Protein AF-U4L9V9-F1 (afdb_monomer_lite)

Radius of gyration: 26.8 Å; chains: 1; bounding box: 85×37×66 Å

Foldseek 3Di:
DDDDDDDDDDPDDDDPPPPPPPPPPQPAQDPVLLVLLLVLLVVLLVLLVVLLVVLVVLLVVVLVVPPDDLVVNLVVLVVSLVVSVVVNVVSLVVSVVVLVVVLVVDDPSNNVVSVVLNCVSVVVSVVLSVVSSVLSVVLSVQPSVDRPVSVVVNVVSSVVNVVSSVVSVVVSVVSD

Secondary structure (DSSP, 8-state):
--------------------------PPPPHHHHHHHHHHHHHHHHHHHHHHHHHHHHHHHHHH-TT--HHHHHHHHHHHHHHHHHHHHHHHHHHHHHHHHHHHTS-GGGHHHHHHHHHHHHHHHHHHHHHHHHHHHHHHHHHHT-TTTSHHHHHHHHHHHHHHHHHHHHHHHHH-

Organism: Pyronema omphalodes (strain CBS 100304) (NCBI:txid1076935)

Structure (mmCIF, N/CA/C/O backbone):
data_AF-U4L9V9-F1
#
_entry.id   AF-U4L9V9-F1
#
loop_
_atom_site.group_PDB
_atom_site.id
_atom_site.type_symbol
_atom_site.label_atom_id
_atom_site.label_alt_id
_atom_site.label_comp_id
_atom_site.label_asym_id
_atom_site.label_entity_id
_atom_site.label_seq_id
_atom_site.pdbx_PDB_ins_code
_atom_site.Cartn_x
_atom_site.Cartn_y
_atom_site.Cartn_z
_atom_site.occupancy
_atom_site.B_iso_or_equiv
_atom_site.auth_seq_id
_atom_site.auth_comp_id
_atom_site.auth_asym_id
_atom_site.auth_atom_id
_atom_site.pdbx_PDB_model_num
ATOM 1 N N . MET A 1 1 ? 63.514 6.533 -39.005 1.00 36.22 1 MET A N 1
ATOM 2 C CA . MET A 1 1 ? 63.669 7.011 -37.616 1.00 36.22 1 MET A CA 1
ATOM 3 C C . MET A 1 1 ? 63.114 8.427 -37.532 1.00 36.22 1 MET A C 1
ATOM 5 O O . MET A 1 1 ? 63.507 9.247 -38.345 1.00 36.22 1 MET A O 1
ATOM 9 N N . SER A 1 2 ? 62.192 8.638 -36.588 1.00 33.84 2 SER A N 1
ATOM 10 C CA . SER A 1 2 ? 61.798 9.907 -35.946 1.00 33.84 2 SER A CA 1
ATOM 11 C C . SER A 1 2 ? 61.234 11.048 -36.810 1.00 33.84 2 SER A C 1
ATOM 13 O O . SER A 1 2 ? 61.968 11.879 -37.329 1.00 33.84 2 SER A O 1
ATOM 15 N N . SER A 1 3 ? 59.899 11.142 -36.854 1.00 31.59 3 SER A N 1
ATOM 16 C CA . SER A 1 3 ? 59.168 12.391 -37.114 1.00 31.59 3 SER A CA 1
ATOM 17 C C . SER A 1 3 ? 58.889 13.065 -35.768 1.00 31.59 3 SER A C 1
ATOM 19 O O . SER A 1 3 ? 58.311 12.434 -34.883 1.00 31.59 3 SER A O 1
ATOM 21 N N . VAL A 1 4 ? 59.348 14.307 -35.588 1.00 35.31 4 VAL A N 1
ATOM 22 C CA . VAL A 1 4 ? 59.136 15.101 -34.370 1.00 35.31 4 VAL A CA 1
ATOM 23 C C . VAL A 1 4 ? 58.846 16.557 -34.758 1.00 35.31 4 VAL A C 1
ATOM 25 O O . VAL A 1 4 ? 59.698 17.236 -35.317 1.00 35.31 4 VAL A O 1
ATOM 28 N N . TYR A 1 5 ? 57.634 16.982 -34.386 1.00 30.80 5 TYR A N 1
ATOM 29 C CA . TYR A 1 5 ? 57.149 18.332 -34.057 1.00 30.80 5 TYR A CA 1
ATOM 30 C C . TYR A 1 5 ? 57.021 19.429 -35.128 1.00 30.80 5 TYR A C 1
ATOM 32 O O . TYR A 1 5 ? 57.990 20.054 -35.548 1.00 30.80 5 TYR A O 1
ATOM 40 N N . GLN A 1 6 ? 55.763 19.839 -35.331 1.00 33.38 6 GLN A N 1
ATOM 41 C CA . GLN A 1 6 ? 55.376 21.252 -35.354 1.00 33.38 6 GLN A CA 1
ATOM 42 C C . GLN A 1 6 ? 54.139 21.479 -34.455 1.00 33.38 6 GLN A C 1
ATOM 44 O O . GLN A 1 6 ? 53.274 20.601 -34.400 1.00 33.38 6 GLN A O 1
ATOM 49 N N . PRO A 1 7 ? 54.069 22.604 -33.711 1.00 37.22 7 PRO A N 1
ATOM 50 C CA . PRO A 1 7 ? 53.067 22.843 -32.677 1.00 37.22 7 PRO A CA 1
ATOM 51 C C . PRO A 1 7 ? 51.819 23.591 -33.176 1.00 37.22 7 PRO A C 1
ATOM 53 O O . PRO A 1 7 ? 51.826 24.286 -34.189 1.00 37.22 7 PRO A O 1
ATOM 56 N N . TYR A 1 8 ? 50.764 23.436 -32.377 1.00 35.88 8 TYR A N 1
ATOM 57 C CA . TYR A 1 8 ? 49.453 24.082 -32.402 1.00 35.88 8 TYR A CA 1
ATOM 58 C C . TYR A 1 8 ? 49.462 25.595 -32.675 1.00 35.88 8 TYR A C 1
ATOM 60 O O . TYR A 1 8 ? 50.155 26.332 -31.981 1.00 35.88 8 TYR A O 1
ATOM 68 N N . ALA A 1 9 ? 48.564 26.043 -33.561 1.00 34.81 9 ALA A N 1
ATOM 69 C CA . ALA A 1 9 ? 47.601 27.130 -33.315 1.00 34.81 9 ALA A CA 1
ATOM 70 C C . ALA A 1 9 ? 46.765 27.375 -34.585 1.00 34.81 9 ALA A C 1
ATOM 72 O O . ALA A 1 9 ? 47.135 28.161 -35.451 1.00 34.81 9 ALA A O 1
ATOM 73 N N . GLY A 1 10 ? 45.624 26.697 -34.693 1.00 30.73 10 GLY A N 1
ATOM 74 C CA . GLY A 1 10 ? 44.615 26.972 -35.711 1.00 30.73 10 GLY A CA 1
ATOM 75 C C . GLY A 1 10 ? 43.265 27.157 -35.041 1.00 30.73 10 GLY A C 1
ATOM 76 O O . GLY A 1 10 ? 42.533 26.191 -34.858 1.00 30.73 10 GLY A O 1
ATOM 77 N N . TYR A 1 11 ? 42.950 28.393 -34.655 1.00 38.72 11 TYR A N 1
ATOM 78 C CA . TYR A 1 11 ? 41.571 28.804 -34.421 1.00 38.72 11 TYR A CA 1
ATOM 79 C C . TYR A 1 11 ? 40.830 28.692 -35.758 1.00 38.72 11 TYR A C 1
ATOM 81 O O . TYR A 1 11 ? 40.957 29.561 -36.617 1.00 38.72 11 TYR A O 1
ATOM 89 N N . MET A 1 12 ? 40.076 27.614 -35.949 1.00 34.72 12 MET A N 1
ATOM 90 C CA . MET A 1 12 ? 38.995 27.579 -36.924 1.00 34.72 12 MET A CA 1
ATOM 91 C C . MET A 1 12 ? 37.708 27.281 -36.176 1.00 34.72 12 MET A C 1
ATOM 93 O O . MET A 1 12 ? 37.587 26.275 -35.482 1.00 34.72 12 MET A O 1
ATOM 97 N N . ASN A 1 13 ? 36.787 28.232 -36.300 1.00 39.66 13 ASN A N 1
ATOM 98 C CA . ASN A 1 13 ? 35.407 28.166 -35.859 1.00 39.66 13 ASN A CA 1
ATOM 99 C C . ASN A 1 13 ? 34.784 26.820 -36.250 1.00 39.66 13 ASN A C 1
ATOM 101 O O . ASN A 1 13 ? 34.375 26.637 -37.393 1.00 39.66 13 ASN A O 1
ATOM 105 N N . HIS A 1 14 ? 34.675 25.903 -35.295 1.00 37.88 14 HIS A N 1
ATOM 106 C CA . HIS A 1 14 ? 33.585 24.946 -35.305 1.00 37.88 14 HIS A CA 1
ATOM 107 C C . HIS A 1 14 ? 32.532 25.501 -34.361 1.00 37.88 14 HIS A C 1
ATOM 109 O O . HIS A 1 14 ? 32.716 25.549 -33.145 1.00 37.88 14 HIS A O 1
ATOM 115 N N . GLU A 1 15 ? 31.455 25.989 -34.971 1.00 32.69 15 GLU A N 1
ATOM 116 C CA . GLU A 1 15 ? 30.154 26.158 -34.338 1.00 32.69 15 GLU A CA 1
ATOM 117 C C . GLU 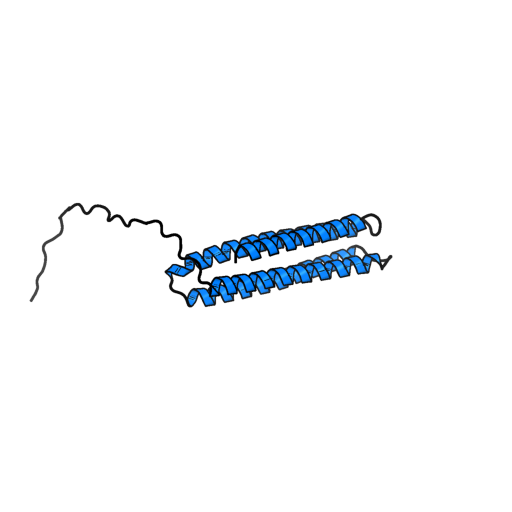A 1 15 ? 29.915 24.997 -33.360 1.00 32.69 15 GLU A C 1
ATOM 119 O O . GLU A 1 15 ? 30.262 23.855 -33.692 1.00 32.69 15 GLU A O 1
ATOM 124 N N . PRO A 1 16 ? 29.347 25.238 -32.163 1.00 38.03 16 PRO A N 1
ATOM 125 C CA . PRO A 1 16 ? 28.938 24.139 -31.309 1.00 38.03 16 PRO A CA 1
ATOM 126 C C . PRO A 1 16 ? 27.980 23.297 -32.140 1.00 38.03 16 PRO A C 1
ATOM 128 O O . PRO A 1 16 ? 26.908 23.766 -32.522 1.00 38.03 16 PRO A O 1
ATOM 131 N N . SER A 1 17 ? 28.416 22.083 -32.486 1.00 36.84 17 SER A N 1
ATOM 132 C CA . SER A 1 17 ? 27.594 21.106 -33.173 1.00 36.84 17 SER A CA 1
ATOM 133 C C . SER A 1 17 ? 26.295 21.034 -32.393 1.00 36.84 17 SER A C 1
ATOM 135 O O . SER A 1 17 ? 26.285 20.566 -31.251 1.00 36.84 17 SER A O 1
ATOM 137 N N . ASN A 1 18 ? 25.243 21.578 -33.000 1.00 31.97 18 ASN A N 1
ATOM 138 C CA . ASN A 1 18 ? 23.868 21.425 -32.591 1.00 31.97 18 ASN A CA 1
ATOM 139 C C . ASN A 1 18 ? 23.610 19.920 -32.487 1.00 31.97 18 ASN A C 1
ATOM 141 O O . ASN A 1 18 ? 23.142 19.290 -33.434 1.00 31.97 18 ASN A O 1
ATOM 145 N N . TYR A 1 19 ? 23.894 19.337 -31.322 1.00 35.72 19 TYR A N 1
ATOM 146 C CA . TYR A 1 19 ? 23.119 18.220 -30.825 1.00 35.72 19 TYR A CA 1
ATOM 147 C C . TYR A 1 19 ? 21.741 18.805 -30.590 1.00 35.72 19 TYR A C 1
ATOM 149 O O . TYR A 1 19 ? 21.396 19.276 -29.508 1.00 35.72 19 TYR A O 1
ATOM 157 N N . ALA A 1 20 ? 20.986 18.852 -31.683 1.00 30.92 20 ALA A N 1
ATOM 158 C CA . ALA A 1 20 ? 19.559 18.953 -31.647 1.00 30.92 20 ALA A CA 1
ATOM 159 C C . ALA A 1 20 ? 19.098 17.827 -30.722 1.00 30.92 20 ALA A C 1
ATOM 161 O O . ALA A 1 20 ? 18.968 16.676 -31.134 1.00 30.92 20 ALA A O 1
ATOM 162 N N . TYR A 1 21 ? 18.845 18.171 -29.460 1.00 34.69 21 TYR A N 1
ATOM 163 C CA . TYR A 1 21 ? 17.837 17.513 -28.647 1.00 34.69 21 TYR A CA 1
ATOM 164 C C . TYR A 1 21 ? 16.500 17.766 -29.355 1.00 34.69 21 TYR A C 1
ATOM 166 O O . TYR A 1 21 ? 15.660 18.562 -28.935 1.00 34.69 21 TYR A O 1
ATOM 174 N N . SER A 1 22 ? 16.333 17.119 -30.513 1.00 34.66 22 SER A N 1
ATOM 175 C CA . SER A 1 22 ? 15.034 16.864 -31.098 1.00 34.66 22 SER A CA 1
ATOM 176 C C . SER A 1 22 ? 14.201 16.219 -30.008 1.00 34.66 22 SER A C 1
ATOM 178 O O . SER A 1 22 ? 14.730 15.427 -29.230 1.00 34.66 22 SER A O 1
ATOM 180 N N . HIS A 1 23 ? 12.928 16.578 -29.958 1.00 34.47 23 HIS A N 1
ATOM 181 C CA . HIS A 1 23 ? 11.916 16.113 -29.024 1.00 34.47 23 HIS A CA 1
ATOM 182 C C . HIS A 1 23 ? 11.808 14.576 -28.948 1.00 34.47 23 HIS A C 1
ATOM 184 O O . HIS A 1 23 ? 10.825 13.992 -29.396 1.00 34.47 23 HIS A O 1
ATOM 190 N N . TYR A 1 24 ? 12.796 13.901 -28.366 1.00 38.81 24 TYR A N 1
ATOM 191 C CA . TYR A 1 24 ? 12.697 12.505 -27.995 1.00 38.81 24 TYR A CA 1
ATOM 192 C C . TYR A 1 24 ? 11.874 12.481 -26.723 1.00 38.81 24 TYR A C 1
ATOM 194 O O . TYR A 1 24 ? 12.373 12.606 -25.607 1.00 38.81 24 TYR A O 1
ATOM 202 N N . SER A 1 25 ? 10.564 12.364 -26.919 1.00 45.78 25 SER A N 1
ATOM 203 C CA . SER A 1 25 ? 9.706 11.717 -25.941 1.00 45.78 25 SER A CA 1
ATOM 204 C C . SER A 1 25 ? 10.457 10.465 -25.496 1.00 45.78 25 SER A C 1
ATOM 206 O O . SER A 1 25 ? 10.828 9.662 -26.355 1.00 45.78 25 SER A O 1
ATOM 208 N N . ALA A 1 26 ? 10.768 10.346 -24.202 1.00 52.78 26 ALA A N 1
ATOM 209 C CA . ALA A 1 26 ? 11.430 9.156 -23.681 1.00 52.78 26 ALA A CA 1
ATOM 210 C C . ALA A 1 26 ? 10.740 7.915 -24.277 1.00 52.78 26 ALA A C 1
ATOM 212 O O . ALA A 1 26 ? 9.499 7.903 -24.330 1.00 52.78 26 ALA A O 1
ATOM 213 N N . PRO A 1 27 ? 11.497 6.931 -24.798 1.00 59.16 27 PRO A N 1
ATOM 214 C CA . PRO A 1 27 ? 10.899 5.789 -25.463 1.00 59.16 27 PRO A CA 1
ATOM 215 C C . PRO A 1 27 ? 9.851 5.165 -24.537 1.00 59.16 27 PRO A C 1
ATOM 217 O O . PRO A 1 27 ? 10.078 5.055 -23.325 1.00 59.16 27 PRO A O 1
ATOM 220 N N . PRO A 1 28 ? 8.663 4.825 -25.065 1.00 69.69 28 PRO A N 1
ATOM 221 C CA . PRO A 1 28 ? 7.593 4.307 -24.238 1.00 69.69 28 PRO A CA 1
ATOM 222 C C . PRO A 1 28 ? 8.075 3.038 -23.537 1.00 69.69 28 PRO A C 1
ATOM 224 O O . PRO A 1 28 ? 8.596 2.129 -24.178 1.00 69.69 28 PRO A O 1
ATOM 227 N N . VAL A 1 29 ? 7.885 2.979 -22.215 1.00 78.19 29 VAL A N 1
ATOM 228 C CA . VAL A 1 29 ? 8.281 1.814 -21.411 1.00 78.19 29 VAL A CA 1
ATOM 229 C C . VAL A 1 29 ? 7.714 0.532 -22.017 1.00 78.19 29 VAL A C 1
ATOM 231 O O . VAL A 1 29 ? 6.509 0.472 -22.299 1.00 78.19 29 VAL A O 1
ATOM 234 N N . ALA A 1 30 ? 8.580 -0.473 -22.180 1.00 81.44 30 ALA A N 1
ATOM 235 C CA . ALA A 1 30 ? 8.257 -1.735 -22.830 1.00 81.44 30 ALA A CA 1
ATOM 236 C C . ALA A 1 30 ? 7.019 -2.423 -22.202 1.00 81.44 30 ALA A C 1
ATOM 238 O O . ALA A 1 30 ? 6.845 -2.385 -20.975 1.00 81.44 30 ALA A O 1
ATOM 239 N N . PRO A 1 31 ? 6.150 -3.072 -23.005 1.00 83.12 31 PRO A N 1
ATOM 240 C CA . PRO A 1 31 ? 4.894 -3.650 -22.518 1.00 83.12 31 PRO A CA 1
ATOM 241 C C . PRO A 1 31 ? 5.055 -4.684 -21.397 1.00 83.12 31 PRO A C 1
ATOM 243 O O . PRO A 1 31 ? 4.226 -4.750 -20.495 1.00 83.12 31 PRO A O 1
ATOM 246 N N . ASP A 1 32 ? 6.127 -5.474 -21.409 1.00 81.62 32 ASP A N 1
ATOM 247 C CA . ASP A 1 32 ? 6.420 -6.464 -20.370 1.00 81.62 32 ASP A CA 1
ATOM 248 C C . ASP A 1 32 ? 6.858 -5.819 -19.046 1.00 81.62 32 ASP A C 1
ATOM 250 O O . ASP A 1 32 ? 6.529 -6.334 -17.974 1.00 81.62 32 ASP A O 1
ATOM 254 N N . ILE A 1 33 ? 7.556 -4.678 -19.101 1.00 83.38 33 ILE A N 1
ATOM 255 C CA . ILE A 1 33 ? 7.886 -3.877 -17.918 1.00 83.38 33 ILE A CA 1
ATOM 256 C C . ILE A 1 33 ? 6.612 -3.258 -17.351 1.00 83.38 33 ILE A C 1
ATOM 258 O O . ILE A 1 33 ? 6.379 -3.341 -16.146 1.00 83.38 33 ILE A O 1
ATOM 262 N N . ARG A 1 34 ? 5.750 -2.707 -18.213 1.00 81.38 34 ARG A N 1
ATOM 263 C CA . ARG A 1 34 ? 4.436 -2.194 -17.805 1.00 81.38 34 ARG A CA 1
ATOM 264 C C . ARG A 1 34 ? 3.592 -3.284 -17.147 1.00 81.38 34 ARG A C 1
ATOM 266 O O . ARG A 1 34 ? 3.104 -3.083 -16.042 1.00 81.38 34 ARG A O 1
ATOM 273 N N . ALA A 1 35 ? 3.496 -4.464 -17.754 1.00 82.75 35 ALA A N 1
ATOM 274 C CA . ALA A 1 35 ? 2.775 -5.597 -17.177 1.00 82.75 35 ALA A CA 1
ATOM 275 C C . ALA A 1 35 ? 3.360 -6.034 -15.820 1.00 82.75 35 ALA A C 1
ATOM 277 O O . ALA A 1 35 ? 2.610 -6.310 -14.883 1.00 82.75 35 ALA A O 1
ATOM 278 N N . ALA A 1 36 ? 4.690 -6.047 -15.679 1.00 82.62 36 ALA A N 1
ATOM 279 C CA . ALA A 1 36 ? 5.347 -6.357 -14.411 1.00 82.62 36 ALA A CA 1
ATOM 280 C C . ALA A 1 36 ? 5.045 -5.308 -13.329 1.00 82.62 36 ALA A C 1
ATOM 282 O O . ALA A 1 36 ? 4.694 -5.664 -12.205 1.00 82.62 36 ALA A O 1
ATOM 283 N N . MET A 1 37 ? 5.124 -4.020 -13.669 1.00 82.19 37 MET A N 1
ATOM 284 C CA . MET A 1 37 ? 4.790 -2.926 -12.755 1.00 82.19 37 MET A CA 1
ATOM 285 C C . MET A 1 37 ? 3.311 -2.929 -12.372 1.00 82.19 37 MET A C 1
ATOM 287 O O . MET A 1 37 ? 2.985 -2.667 -11.212 1.00 82.19 37 MET A O 1
ATOM 291 N N . LYS A 1 38 ? 2.420 -3.293 -13.301 1.00 82.69 38 LYS A N 1
ATOM 292 C CA . LYS A 1 38 ? 1.003 -3.495 -13.006 1.00 82.69 38 LYS A CA 1
ATOM 293 C C . LYS A 1 38 ? 0.814 -4.622 -12.000 1.00 82.69 38 LYS A C 1
ATOM 295 O O . LYS A 1 38 ? 0.181 -4.409 -10.977 1.00 82.69 38 LYS A O 1
ATOM 300 N N . ALA A 1 39 ? 1.418 -5.786 -12.233 1.00 84.38 39 ALA A N 1
ATOM 301 C CA . ALA A 1 39 ? 1.303 -6.928 -11.328 1.00 84.38 39 ALA A CA 1
ATOM 302 C C . ALA A 1 39 ? 1.848 -6.628 -9.918 1.00 84.38 39 ALA A C 1
ATOM 304 O O . ALA A 1 39 ? 1.279 -7.076 -8.922 1.00 84.38 39 ALA A O 1
ATOM 305 N N . ILE A 1 40 ? 2.935 -5.855 -9.815 1.00 83.62 40 ILE A N 1
ATOM 306 C CA . ILE A 1 40 ? 3.460 -5.371 -8.529 1.00 83.62 40 ILE A CA 1
ATOM 307 C C . ILE A 1 40 ? 2.441 -4.447 -7.853 1.00 83.62 40 ILE A C 1
ATOM 309 O O . ILE A 1 40 ? 2.125 -4.644 -6.681 1.00 83.62 40 ILE A O 1
ATOM 313 N N . SER A 1 41 ? 1.893 -3.489 -8.602 1.00 76.94 41 SER A N 1
ATOM 314 C CA . SER A 1 41 ? 0.898 -2.535 -8.098 1.00 76.94 41 SER A CA 1
ATOM 315 C C . SER A 1 41 ? -0.397 -3.226 -7.655 1.00 76.94 41 SER A C 1
ATOM 317 O O . SER A 1 41 ? -0.953 -2.890 -6.615 1.00 76.94 41 SER A O 1
ATOM 319 N N . ASP A 1 42 ? -0.857 -4.238 -8.388 1.00 83.00 42 ASP A N 1
ATOM 320 C CA . ASP A 1 42 ? -2.037 -5.026 -8.025 1.00 83.00 42 ASP A CA 1
ATOM 321 C C . ASP A 1 42 ? -1.802 -5.774 -6.696 1.00 83.00 42 ASP A C 1
ATOM 323 O O . ASP A 1 42 ? -2.641 -5.725 -5.796 1.00 83.00 42 ASP A O 1
ATOM 327 N N . ARG A 1 43 ? -0.621 -6.390 -6.514 1.00 83.56 43 ARG A N 1
ATOM 328 C CA . ARG A 1 43 ? -0.242 -7.070 -5.256 1.00 83.56 43 ARG A CA 1
ATOM 329 C C . ARG A 1 43 ? -0.169 -6.109 -4.075 1.00 83.56 43 ARG A C 1
ATOM 331 O O . ARG A 1 43 ? -0.606 -6.435 -2.976 1.00 83.56 43 ARG A O 1
ATOM 338 N N . TRP A 1 44 ? 0.394 -4.930 -4.294 1.00 81.81 44 TRP A N 1
ATOM 339 C CA . TRP A 1 44 ? 0.436 -3.836 -3.329 1.00 81.81 44 TRP A CA 1
ATOM 340 C C . TRP A 1 44 ? -0.964 -3.433 -2.846 1.00 81.81 44 TRP A C 1
ATOM 342 O O . TRP A 1 44 ? -1.201 -3.311 -1.643 1.00 81.81 44 TRP A O 1
ATOM 352 N N . MET A 1 45 ? -1.913 -3.297 -3.773 1.00 80.06 45 MET A N 1
ATOM 353 C CA . MET A 1 45 ? -3.308 -2.986 -3.457 1.00 80.06 45 MET A CA 1
ATOM 354 C C . MET A 1 45 ? -4.023 -4.132 -2.735 1.00 80.06 45 MET A C 1
ATOM 356 O O . MET A 1 45 ? -4.789 -3.894 -1.799 1.00 80.06 45 MET A O 1
ATOM 360 N N . GLU A 1 46 ? -3.755 -5.376 -3.126 1.00 83.75 46 GLU A N 1
ATOM 361 C CA . GLU A 1 46 ? -4.314 -6.560 -2.475 1.00 83.75 46 GLU A CA 1
ATOM 362 C C . GLU A 1 46 ? -3.866 -6.668 -1.010 1.00 83.75 46 GLU A C 1
ATOM 364 O O . GLU A 1 46 ? -4.699 -6.861 -0.124 1.00 83.75 46 GLU A O 1
ATOM 369 N N . GLN A 1 47 ? -2.576 -6.461 -0.728 1.00 82.06 47 GLN A N 1
ATOM 370 C CA . GLN A 1 47 ? -2.056 -6.484 0.644 1.00 82.06 47 GLN A CA 1
ATOM 371 C C . GLN A 1 47 ? -2.629 -5.350 1.503 1.00 82.06 47 GLN A C 1
ATOM 373 O O . GLN A 1 47 ? -3.031 -5.592 2.644 1.00 82.06 47 GLN A O 1
ATOM 378 N N . ALA A 1 48 ? -2.762 -4.137 0.949 1.00 76.94 48 ALA A N 1
ATOM 379 C CA . ALA A 1 48 ? -3.462 -3.044 1.626 1.00 76.94 48 ALA A CA 1
ATOM 380 C C . ALA A 1 48 ? -4.888 -3.445 2.018 1.00 76.94 48 ALA A C 1
ATOM 382 O O . ALA A 1 48 ? -5.292 -3.268 3.167 1.00 76.94 48 ALA A O 1
ATOM 383 N N . LYS A 1 49 ? -5.642 -4.015 1.073 1.00 81.19 49 LYS A N 1
ATOM 384 C CA . LYS A 1 49 ? -7.026 -4.437 1.297 1.00 81.19 49 LYS A CA 1
ATOM 385 C C . LYS A 1 49 ? -7.123 -5.509 2.383 1.00 81.19 49 LYS A C 1
ATOM 387 O O . LYS A 1 49 ? -7.908 -5.347 3.312 1.00 81.19 49 LYS A O 1
ATOM 392 N N . LEU A 1 50 ? -6.287 -6.547 2.316 1.00 82.81 50 LEU A N 1
ATOM 393 C CA . LEU A 1 50 ? -6.244 -7.610 3.325 1.00 82.81 50 LEU A CA 1
ATOM 394 C C . LEU A 1 50 ? -5.941 -7.061 4.725 1.00 82.81 50 LEU A C 1
ATOM 396 O O . LEU A 1 50 ? -6.577 -7.467 5.698 1.00 82.81 50 LEU A O 1
ATOM 400 N N . GLY A 1 51 ? -5.000 -6.120 4.838 1.00 79.00 51 GLY A N 1
ATOM 401 C CA . GLY A 1 51 ? -4.685 -5.463 6.107 1.00 79.00 51 GLY A CA 1
ATOM 402 C C . GLY A 1 51 ? -5.871 -4.700 6.693 1.00 79.00 51 GLY A C 1
ATOM 403 O O . GLY A 1 51 ? -6.164 -4.826 7.882 1.00 79.00 51 GLY A O 1
ATOM 404 N N . VAL A 1 52 ? -6.583 -3.947 5.853 1.00 78.56 52 VAL A N 1
ATOM 405 C CA . VAL A 1 52 ? -7.771 -3.178 6.250 1.00 78.56 52 VAL A CA 1
ATOM 406 C C . VAL A 1 52 ? -8.918 -4.097 6.664 1.00 78.56 52 VAL A C 1
ATOM 408 O O . VAL A 1 52 ? -9.539 -3.860 7.700 1.00 78.56 52 VAL A O 1
ATOM 411 N N . ASP A 1 53 ? -9.170 -5.167 5.909 1.00 82.56 53 ASP A N 1
ATOM 412 C CA . ASP A 1 53 ? -10.232 -6.130 6.213 1.00 82.56 53 ASP A CA 1
ATOM 413 C C . ASP A 1 53 ? -9.967 -6.859 7.544 1.00 82.56 53 ASP A C 1
ATOM 415 O O . ASP A 1 53 ? -10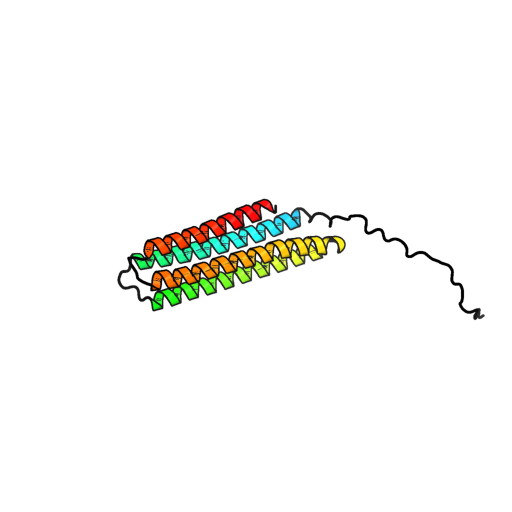.886 -7.023 8.351 1.00 82.56 53 ASP A O 1
ATOM 419 N N . ARG A 1 54 ? -8.704 -7.215 7.840 1.00 80.81 54 ARG A N 1
ATOM 420 C CA . ARG A 1 54 ? -8.306 -7.772 9.151 1.00 80.81 54 ARG A CA 1
ATOM 421 C C . ARG A 1 54 ? -8.594 -6.795 10.293 1.00 80.81 54 ARG A C 1
ATOM 423 O O . ARG A 1 54 ? -9.192 -7.179 11.293 1.00 80.81 54 ARG A O 1
ATOM 430 N N . MET A 1 55 ? -8.223 -5.525 10.133 1.00 76.69 55 MET A N 1
ATOM 431 C CA . MET A 1 55 ? -8.478 -4.495 11.149 1.00 76.69 55 MET A CA 1
ATOM 432 C C . MET A 1 55 ? -9.975 -4.246 11.367 1.00 76.69 55 MET A C 1
ATOM 434 O O . MET A 1 55 ? -10.403 -3.986 12.492 1.00 76.69 55 MET A O 1
ATOM 438 N N . GLN A 1 56 ? -10.781 -4.341 10.307 1.00 78.25 56 GLN A N 1
ATOM 439 C CA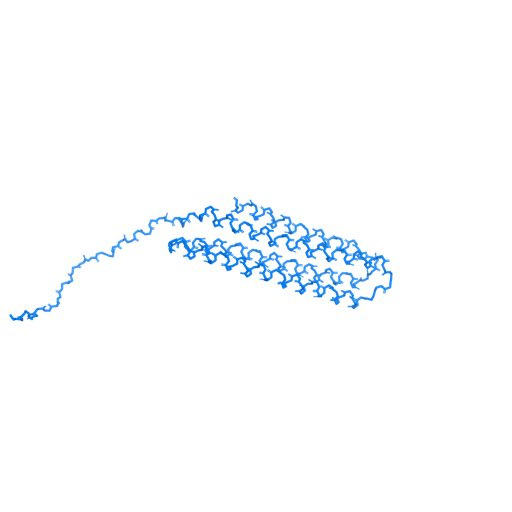 . GLN A 1 56 ? -12.234 -4.244 10.408 1.00 78.25 56 GLN A CA 1
ATOM 440 C C . GLN A 1 56 ? -12.829 -5.407 11.191 1.00 78.25 56 GLN A C 1
ATOM 442 O O . GLN A 1 56 ? -13.631 -5.176 12.099 1.00 78.25 56 GLN A O 1
ATOM 447 N N . ALA A 1 57 ? -12.418 -6.636 10.881 1.00 81.19 57 ALA A N 1
ATOM 448 C CA . ALA A 1 57 ? -12.866 -7.816 11.609 1.00 81.19 57 ALA A CA 1
ATOM 449 C C . ALA A 1 57 ? -12.550 -7.704 13.112 1.00 81.19 57 ALA A C 1
ATOM 451 O O . ALA A 1 57 ? -13.409 -7.981 13.954 1.00 81.19 57 ALA A O 1
ATOM 452 N N . ASP A 1 58 ? -11.361 -7.205 13.450 1.00 75.44 58 ASP A N 1
ATOM 453 C CA . ASP A 1 58 ? -10.948 -6.972 14.831 1.00 75.44 58 ASP A CA 1
ATOM 454 C C . ASP A 1 58 ? -11.802 -5.902 15.520 1.00 75.44 58 ASP A C 1
ATOM 456 O O . ASP A 1 58 ? -12.331 -6.144 16.609 1.00 75.44 58 ASP A O 1
ATOM 460 N N . ALA A 1 59 ? -12.028 -4.753 14.876 1.00 74.38 59 ALA A N 1
ATOM 461 C CA . ALA A 1 59 ? -12.898 -3.704 15.409 1.00 74.38 59 ALA A CA 1
ATOM 462 C C . ALA A 1 59 ? -14.341 -4.208 15.640 1.00 74.38 59 ALA A C 1
ATOM 464 O O . ALA A 1 59 ?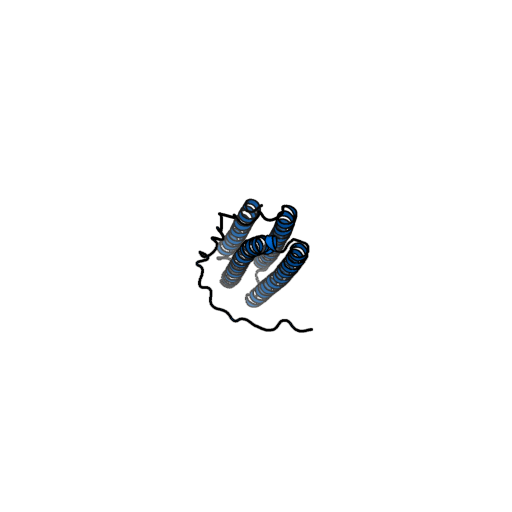 -14.960 -3.908 16.665 1.00 74.38 59 ALA A O 1
ATOM 465 N N . GLU A 1 60 ? -14.872 -5.024 14.726 1.00 77.50 60 GLU A N 1
ATOM 466 C CA . GLU A 1 60 ? -16.192 -5.654 14.849 1.00 77.50 60 GLU A CA 1
ATOM 467 C C . GLU A 1 60 ? -16.257 -6.715 15.953 1.00 77.50 60 GLU A C 1
ATOM 469 O O . GLU A 1 60 ? -17.297 -6.866 16.604 1.00 77.50 60 GLU A O 1
ATOM 474 N N . SER A 1 61 ? -15.170 -7.454 16.185 1.00 75.31 61 SER A N 1
ATOM 475 C CA . SER A 1 61 ? -15.093 -8.439 17.269 1.00 75.31 61 SER A CA 1
ATOM 476 C C . SER A 1 61 ? -15.242 -7.767 18.638 1.00 75.31 61 SER A C 1
ATOM 478 O O . SER A 1 61 ? -15.946 -8.264 19.518 1.00 75.31 61 SER A O 1
ATOM 480 N N . MET A 1 62 ? -14.674 -6.571 18.795 1.00 67.31 62 MET A N 1
ATOM 481 C CA . MET A 1 62 ? -14.738 -5.831 20.048 1.00 67.31 62 MET A CA 1
ATOM 482 C C . MET A 1 62 ? -16.084 -5.175 20.303 1.00 67.31 62 MET A C 1
ATOM 484 O O . MET A 1 62 ? -16.505 -5.094 21.452 1.00 67.31 62 MET A O 1
ATOM 488 N N . LYS A 1 63 ? -16.804 -4.759 19.254 1.00 67.12 63 LYS A N 1
ATOM 489 C CA . LYS A 1 63 ? -18.198 -4.314 19.397 1.00 67.12 63 LYS A CA 1
ATOM 490 C C . LYS A 1 63 ? -19.048 -5.379 20.096 1.00 67.12 63 LYS A C 1
ATOM 492 O O . LYS A 1 63 ? -19.917 -5.048 20.900 1.00 67.12 63 LYS A O 1
ATOM 497 N N . ARG A 1 64 ? -18.806 -6.655 19.776 1.00 71.44 64 ARG A N 1
ATOM 498 C CA . ARG A 1 64 ? -19.535 -7.793 20.357 1.00 71.44 64 ARG A CA 1
ATOM 499 C C . ARG A 1 64 ? -19.112 -8.077 21.798 1.00 71.44 64 ARG A C 1
ATOM 501 O O . ARG A 1 64 ? -19.906 -8.618 22.562 1.00 71.44 64 ARG A O 1
ATOM 508 N N . ASN A 1 65 ? -17.900 -7.685 22.185 1.00 65.12 65 ASN A N 1
ATOM 509 C CA . ASN A 1 65 ? -17.339 -7.965 23.497 1.00 65.12 65 ASN A CA 1
ATOM 510 C C . ASN A 1 65 ? -17.390 -6.715 24.401 1.00 65.12 65 ASN A C 1
ATOM 512 O O . ASN A 1 65 ? -16.508 -5.855 24.375 1.00 65.12 65 ASN A O 1
ATOM 516 N N . ARG A 1 66 ? -18.454 -6.610 25.213 1.00 58.81 66 ARG A N 1
ATOM 517 C CA . ARG A 1 66 ? -18.772 -5.430 26.051 1.00 58.81 66 ARG A CA 1
ATOM 518 C C . ARG A 1 66 ? -17.699 -5.055 27.087 1.00 58.81 66 ARG A C 1
ATOM 520 O O . ARG A 1 66 ? -17.718 -3.923 27.552 1.00 58.81 66 ARG A O 1
ATOM 527 N N . ASN A 1 67 ? -16.763 -5.953 27.399 1.00 62.03 67 ASN A N 1
ATOM 528 C CA . ASN A 1 67 ? -15.673 -5.729 28.361 1.00 62.03 67 ASN A CA 1
ATOM 529 C C . ASN A 1 67 ? -14.308 -5.500 27.694 1.00 62.03 67 ASN A C 1
ATOM 531 O O . ASN A 1 67 ? -13.266 -5.741 28.307 1.00 62.03 67 ASN A O 1
ATOM 535 N N . THR A 1 68 ? -14.271 -5.084 26.426 1.00 63.78 68 THR A N 1
ATOM 536 C CA . THR A 1 68 ? -12.981 -4.922 25.752 1.00 63.78 68 THR A CA 1
ATOM 537 C C . THR A 1 68 ? -12.183 -3.762 26.345 1.00 63.78 68 THR A C 1
ATOM 539 O O . THR A 1 68 ? -12.594 -2.607 26.269 1.00 63.78 68 THR A O 1
ATOM 542 N N . ASN A 1 69 ? -11.018 -4.083 26.911 1.00 72.31 69 ASN A N 1
ATOM 543 C CA . ASN A 1 69 ? -10.068 -3.108 27.430 1.00 72.31 69 ASN A CA 1
ATOM 544 C C . ASN A 1 69 ? -9.527 -2.217 26.283 1.00 72.31 69 ASN A C 1
ATOM 546 O O . ASN A 1 69 ? -8.907 -2.755 25.358 1.00 72.31 69 ASN A O 1
ATOM 550 N N . PRO A 1 70 ? -9.710 -0.881 26.336 1.00 68.81 70 PRO A N 1
ATOM 551 C CA . PRO A 1 70 ? -9.232 0.042 25.305 1.00 68.81 70 PRO A CA 1
ATOM 552 C C . PRO A 1 70 ? -7.728 -0.060 25.022 1.00 68.81 70 PRO A C 1
ATOM 554 O O . PRO A 1 70 ? -7.325 0.014 23.862 1.00 68.81 70 PRO A O 1
ATOM 557 N N . SER A 1 71 ? -6.897 -0.308 26.041 1.00 75.31 71 SER A N 1
ATOM 558 C CA . SER A 1 71 ? -5.447 -0.442 25.841 1.00 75.31 71 SER A CA 1
ATOM 559 C C . SER A 1 71 ? -5.086 -1.718 25.076 1.00 75.31 71 SER A C 1
ATOM 561 O O . SER A 1 71 ? -4.207 -1.705 24.217 1.00 75.31 71 SER A O 1
ATOM 563 N N . ALA A 1 72 ? -5.821 -2.810 25.307 1.00 75.88 72 ALA A N 1
ATOM 564 C CA . ALA A 1 72 ? -5.653 -4.058 24.567 1.00 75.88 72 ALA A CA 1
ATOM 565 C C . ALA A 1 72 ? -6.111 -3.936 23.103 1.00 75.88 72 ALA A C 1
ATOM 567 O O . ALA A 1 72 ? -5.632 -4.676 22.240 1.00 75.88 72 ALA A O 1
ATOM 568 N N . PHE A 1 73 ? -7.039 -3.025 22.796 1.00 74.38 73 PHE A N 1
ATOM 569 C CA . PHE A 1 73 ? -7.365 -2.703 21.408 1.00 74.38 73 PHE A CA 1
ATOM 570 C C . PHE A 1 73 ? -6.271 -1.893 20.739 1.00 74.38 73 PHE A C 1
ATOM 572 O O . PHE A 1 73 ? -5.835 -2.239 19.646 1.00 74.38 73 PHE A O 1
ATOM 579 N N . GLU A 1 74 ? -5.827 -0.825 21.396 1.00 76.19 74 GLU A N 1
ATOM 580 C CA . GLU A 1 74 ? -4.782 0.040 20.867 1.00 76.19 74 GLU A CA 1
ATOM 581 C C . GLU A 1 74 ? -3.521 -0.764 20.546 1.00 76.19 74 GLU A C 1
ATOM 583 O O . GLU A 1 74 ? -2.942 -0.624 19.470 1.00 76.19 74 GLU A O 1
ATOM 588 N N . GLN A 1 75 ? -3.140 -1.679 21.440 1.00 82.12 75 GLN A N 1
ATOM 589 C CA . GLN A 1 75 ? -2.027 -2.596 21.219 1.00 82.12 75 GLN A CA 1
ATOM 590 C C . GLN A 1 75 ? -2.239 -3.493 19.993 1.00 82.12 75 GLN A C 1
ATOM 592 O O . GLN A 1 75 ? -1.323 -3.604 19.176 1.00 82.12 75 GLN A O 1
ATOM 597 N N . ARG A 1 76 ? -3.432 -4.079 19.820 1.00 79.50 76 ARG A N 1
ATOM 598 C CA . ARG A 1 76 ? -3.759 -4.917 18.651 1.00 79.50 76 ARG A CA 1
ATOM 599 C C . ARG A 1 76 ? -3.774 -4.124 17.348 1.00 79.50 76 ARG A C 1
ATOM 601 O O . ARG A 1 76 ? -3.146 -4.537 16.378 1.00 79.50 76 ARG A O 1
ATOM 608 N N . MET A 1 77 ? -4.381 -2.940 17.332 1.00 78.50 77 MET A N 1
ATOM 609 C CA . MET A 1 77 ? -4.355 -2.051 16.166 1.00 78.50 77 MET A CA 1
ATOM 610 C C . MET A 1 77 ? -2.934 -1.618 15.813 1.00 78.50 77 MET A C 1
ATOM 612 O O . MET A 1 77 ? -2.554 -1.649 14.644 1.00 78.50 77 MET A O 1
ATOM 616 N N . ASN A 1 78 ? -2.110 -1.279 16.807 1.00 81.50 78 ASN A N 1
ATOM 617 C CA . ASN A 1 78 ? -0.703 -0.946 16.593 1.00 81.50 78 ASN A CA 1
ATOM 618 C C . ASN A 1 78 ? 0.122 -2.152 16.126 1.00 81.50 78 ASN A C 1
ATOM 620 O O . ASN A 1 78 ? 1.086 -1.990 15.375 1.00 81.50 78 ASN A O 1
ATOM 624 N N . GLN A 1 79 ? -0.226 -3.366 16.551 1.00 85.25 79 GLN A N 1
ATOM 625 C CA . GLN A 1 79 ? 0.372 -4.591 16.031 1.00 85.25 79 GLN A CA 1
ATOM 626 C C . GLN A 1 79 ? -0.004 -4.800 14.561 1.00 85.25 79 GLN A C 1
ATOM 628 O O . GLN A 1 79 ? 0.894 -4.967 13.740 1.00 85.25 79 GLN A O 1
ATOM 633 N N . HIS A 1 80 ? -1.285 -4.689 14.202 1.00 81.69 80 HIS A N 1
ATOM 634 C CA . HIS A 1 80 ? -1.732 -4.800 12.812 1.00 81.69 80 HIS A CA 1
ATOM 635 C C . HIS A 1 80 ? -1.145 -3.715 11.917 1.00 81.69 80 HIS A C 1
ATOM 637 O O . HIS A 1 80 ? -0.720 -4.011 10.805 1.00 81.69 80 HIS A O 1
ATOM 643 N N . LYS A 1 81 ? -1.055 -2.473 12.402 1.00 82.12 81 LYS A N 1
ATOM 644 C CA . LYS A 1 81 ? -0.404 -1.372 11.686 1.00 82.12 81 LYS A CA 1
ATOM 645 C C . LYS A 1 81 ? 1.051 -1.717 11.360 1.00 82.12 81 LYS A C 1
ATOM 647 O O . LYS A 1 81 ? 1.490 -1.541 10.226 1.00 82.12 81 LYS A O 1
ATOM 652 N N . ARG A 1 82 ? 1.801 -2.228 12.345 1.00 86.31 82 ARG A N 1
ATOM 653 C CA . ARG A 1 82 ? 3.203 -2.640 12.165 1.00 86.31 82 ARG A CA 1
ATOM 654 C C . ARG A 1 82 ? 3.338 -3.833 11.225 1.00 86.31 82 ARG A C 1
ATOM 656 O O . ARG A 1 82 ? 4.214 -3.812 10.369 1.00 86.31 82 ARG A O 1
ATOM 663 N N . GLN A 1 83 ? 2.464 -4.828 11.357 1.00 86.50 83 GLN A N 1
ATOM 664 C CA . GLN A 1 83 ? 2.449 -5.995 10.481 1.00 86.50 83 GLN A CA 1
ATOM 665 C C . GLN A 1 83 ? 2.151 -5.597 9.034 1.00 86.50 83 GLN A C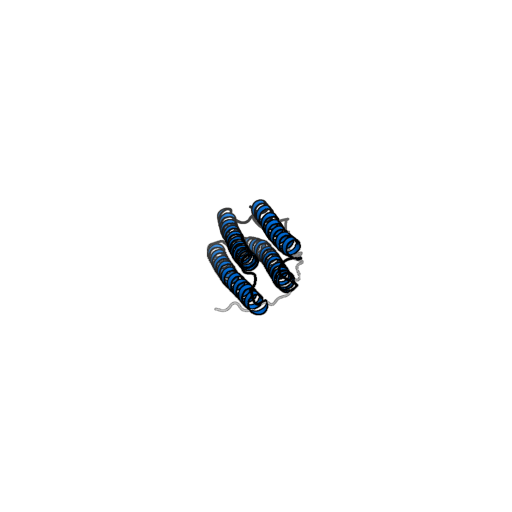 1
ATOM 667 O O . GLN A 1 83 ? 2.920 -5.951 8.150 1.00 86.50 83 GLN A O 1
ATOM 672 N N . LEU A 1 84 ? 1.102 -4.800 8.804 1.00 82.25 84 LEU A N 1
ATOM 673 C CA . LEU A 1 84 ? 0.755 -4.296 7.479 1.00 82.25 84 LEU A CA 1
ATOM 674 C C . LEU A 1 84 ? 1.918 -3.508 6.878 1.00 82.25 84 LEU A C 1
ATOM 676 O O . LEU A 1 84 ? 2.274 -3.731 5.730 1.00 82.25 84 LEU A O 1
ATOM 680 N N . LYS A 1 85 ? 2.553 -2.622 7.655 1.00 83.19 85 LYS A N 1
ATOM 681 C CA . LYS A 1 85 ? 3.730 -1.890 7.181 1.00 83.19 85 LYS A CA 1
ATOM 682 C C . LYS A 1 85 ? 4.857 -2.843 6.765 1.00 83.19 85 LYS A C 1
ATOM 684 O O . LYS A 1 85 ? 5.378 -2.696 5.670 1.00 83.19 85 LYS A O 1
ATOM 689 N N . GLY A 1 86 ? 5.191 -3.838 7.588 1.00 86.06 86 GLY A N 1
ATOM 690 C CA . GLY A 1 86 ? 6.247 -4.807 7.272 1.00 86.06 86 GLY A CA 1
ATOM 691 C C . GLY A 1 86 ? 5.934 -5.688 6.057 1.00 86.06 86 GLY A C 1
ATOM 692 O O . GLY A 1 86 ? 6.801 -5.904 5.211 1.00 86.06 86 GLY A O 1
ATOM 693 N N . GLU A 1 87 ? 4.692 -6.166 5.934 1.00 84.25 87 GLU A N 1
ATOM 694 C CA . GLU A 1 87 ? 4.222 -6.927 4.768 1.00 84.25 87 GLU A CA 1
ATOM 695 C C . GLU A 1 87 ? 4.321 -6.071 3.492 1.00 84.25 87 GLU A C 1
ATOM 697 O O . GLU A 1 87 ? 4.835 -6.536 2.473 1.00 84.25 87 GLU A O 1
ATOM 702 N N . MET A 1 88 ? 3.918 -4.799 3.568 1.00 81.75 88 MET A N 1
ATOM 703 C CA . MET A 1 88 ? 3.966 -3.853 2.450 1.00 81.75 88 MET A CA 1
ATOM 704 C C . MET A 1 88 ? 5.397 -3.480 2.062 1.00 81.75 88 MET A C 1
ATOM 706 O O . MET A 1 88 ? 5.723 -3.548 0.880 1.00 81.75 88 MET A O 1
ATOM 710 N N . ASP A 1 89 ? 6.268 -3.183 3.030 1.00 84.50 89 ASP A N 1
ATOM 711 C CA . ASP A 1 89 ? 7.691 -2.910 2.794 1.00 84.50 89 ASP A CA 1
ATOM 712 C C . ASP A 1 89 ? 8.357 -4.108 2.087 1.00 84.50 89 ASP A C 1
ATOM 714 O O . ASP A 1 89 ? 9.090 -3.941 1.112 1.00 84.50 89 ASP A O 1
ATOM 718 N N . SER A 1 90 ? 8.030 -5.341 2.496 1.00 85.69 90 SER A N 1
ATOM 719 C CA . SER A 1 90 ? 8.514 -6.559 1.832 1.00 85.69 90 SER A CA 1
ATOM 720 C C . SER A 1 90 ? 8.022 -6.690 0.385 1.00 85.69 90 SER A C 1
ATOM 722 O O . SER A 1 90 ? 8.775 -7.133 -0.488 1.00 85.69 90 SER A O 1
ATOM 724 N N . VAL A 1 91 ? 6.763 -6.343 0.095 1.00 83.62 91 VAL A N 1
ATOM 725 C CA . VAL A 1 91 ? 6.238 -6.412 -1.280 1.00 83.62 91 VAL A CA 1
ATOM 726 C C . VAL A 1 91 ? 6.808 -5.279 -2.138 1.00 83.62 91 VAL A C 1
ATOM 728 O O . VAL A 1 91 ? 7.085 -5.500 -3.317 1.00 83.62 91 VAL A O 1
ATOM 731 N N . ILE A 1 92 ? 7.029 -4.088 -1.572 1.00 81.38 92 ILE A N 1
ATOM 732 C CA . ILE A 1 92 ? 7.685 -2.969 -2.264 1.00 81.38 92 ILE A CA 1
ATOM 733 C C . ILE A 1 92 ? 9.114 -3.345 -2.645 1.00 81.38 92 ILE A C 1
ATOM 735 O O . ILE A 1 92 ? 9.468 -3.228 -3.816 1.00 81.38 92 ILE A O 1
ATOM 739 N N . ASN A 1 93 ? 9.900 -3.861 -1.697 1.00 84.88 93 ASN A N 1
ATOM 740 C CA . ASN A 1 93 ? 11.294 -4.237 -1.937 1.00 84.88 93 ASN A CA 1
ATOM 741 C C . ASN A 1 93 ? 11.413 -5.338 -2.997 1.00 84.88 93 ASN A C 1
ATOM 743 O O . ASN A 1 93 ? 12.196 -5.207 -3.933 1.00 84.88 93 ASN A O 1
ATOM 747 N N . ARG A 1 94 ? 10.567 -6.375 -2.935 1.00 87.12 94 ARG A N 1
ATOM 748 C CA . ARG A 1 94 ? 10.530 -7.414 -3.981 1.00 87.12 94 ARG A CA 1
ATOM 749 C C . ARG A 1 94 ? 10.119 -6.860 -5.345 1.00 87.12 94 ARG A C 1
ATOM 751 O O . ARG A 1 94 ? 10.635 -7.297 -6.371 1.00 87.12 94 ARG A O 1
ATOM 758 N N . GLY A 1 95 ? 9.188 -5.906 -5.370 1.00 83.94 95 GLY A N 1
ATOM 759 C CA . GLY A 1 95 ? 8.809 -5.202 -6.593 1.00 83.94 95 GLY A CA 1
ATOM 760 C C . GLY A 1 95 ? 9.979 -4.413 -7.179 1.00 83.94 95 GLY A C 1
ATOM 761 O O . GLY A 1 95 ? 10.265 -4.539 -8.366 1.00 83.94 95 GLY A O 1
ATOM 762 N N . TYR A 1 96 ? 10.695 -3.671 -6.334 1.00 85.19 96 TYR A N 1
ATOM 763 C CA . TYR A 1 96 ? 11.879 -2.902 -6.710 1.00 85.19 96 TYR A CA 1
ATOM 764 C C . TYR A 1 96 ? 12.971 -3.792 -7.306 1.00 85.19 96 TYR A C 1
ATOM 766 O O . TYR A 1 96 ? 13.420 -3.546 -8.424 1.00 85.19 96 TYR A O 1
ATOM 774 N N . GLU A 1 97 ? 13.338 -4.870 -6.611 1.00 88.06 97 GLU A N 1
ATOM 775 C CA . GLU A 1 97 ? 14.324 -5.846 -7.089 1.00 88.06 97 GLU A CA 1
ATOM 776 C C . GLU A 1 97 ? 13.903 -6.459 -8.430 1.00 88.06 97 GLU A C 1
ATOM 778 O O . GLU A 1 97 ? 14.712 -6.560 -9.355 1.00 88.06 97 GLU A O 1
ATOM 783 N N . SER A 1 98 ? 12.619 -6.806 -8.579 1.00 86.12 98 SER A N 1
ATOM 784 C CA . SER A 1 98 ? 12.093 -7.339 -9.836 1.00 86.12 98 SER A CA 1
ATOM 785 C C . SER A 1 98 ? 12.168 -6.331 -10.986 1.00 86.12 98 SER A C 1
ATOM 787 O O . SER A 1 98 ? 12.395 -6.750 -12.123 1.00 86.12 98 SER A O 1
ATOM 789 N N . ILE A 1 99 ? 11.943 -5.038 -10.734 1.00 85.62 99 ILE A N 1
ATOM 790 C CA . ILE A 1 99 ? 12.038 -3.996 -11.763 1.00 85.62 99 ILE A CA 1
ATOM 791 C C . ILE A 1 99 ? 13.493 -3.713 -12.118 1.00 85.62 99 ILE A C 1
ATOM 793 O O . ILE A 1 99 ? 13.791 -3.641 -13.305 1.00 85.62 99 ILE A O 1
ATOM 797 N N . ILE A 1 100 ? 14.404 -3.651 -11.143 1.00 86.19 100 ILE A N 1
ATOM 798 C CA . ILE A 1 100 ? 15.845 -3.525 -11.410 1.00 86.19 100 ILE A CA 1
ATOM 799 C C . ILE A 1 100 ? 16.344 -4.682 -12.263 1.00 86.19 100 ILE A C 1
ATOM 801 O O . ILE A 1 100 ? 17.019 -4.460 -13.263 1.00 86.19 100 ILE A O 1
ATOM 805 N N . HIS A 1 101 ? 15.991 -5.917 -11.905 1.00 88.62 101 HIS A N 1
ATOM 806 C CA . HIS A 1 101 ? 16.427 -7.085 -12.660 1.00 88.62 101 HIS A CA 1
ATOM 807 C C . HIS A 1 101 ? 15.962 -7.019 -14.122 1.00 88.62 101 HIS A C 1
ATOM 809 O O . HIS A 1 101 ? 16.732 -7.302 -15.037 1.00 88.62 101 HIS A O 1
ATOM 815 N N . LYS A 1 102 ? 14.717 -6.587 -14.349 1.00 85.38 102 LYS A N 1
ATOM 816 C CA . LYS A 1 102 ? 14.174 -6.412 -15.698 1.00 85.38 102 LYS A CA 1
ATOM 817 C C . LYS A 1 102 ? 14.775 -5.212 -16.433 1.00 85.38 102 LYS A C 1
ATOM 819 O O . LYS A 1 102 ? 14.978 -5.319 -17.634 1.00 85.38 102 LYS A O 1
ATOM 824 N N . ALA A 1 103 ? 15.070 -4.110 -15.745 1.00 83.38 103 ALA A N 1
ATOM 825 C CA . ALA A 1 103 ? 15.721 -2.936 -16.323 1.00 83.38 103 ALA A CA 1
ATOM 826 C C . ALA A 1 103 ? 17.153 -3.259 -16.771 1.00 83.38 103 ALA A C 1
ATOM 828 O O . ALA A 1 103 ? 17.521 -2.956 -17.896 1.00 83.38 103 ALA A O 1
ATOM 829 N N . ASN A 1 104 ? 17.925 -3.981 -15.955 1.00 87.44 104 ASN A N 1
ATOM 830 C CA . ASN A 1 104 ? 19.294 -4.385 -16.291 1.00 87.44 104 ASN A CA 1
ATOM 831 C C . ASN A 1 104 ? 19.371 -5.339 -17.496 1.00 87.44 104 ASN A C 1
ATOM 833 O O . ASN A 1 104 ? 20.417 -5.446 -18.127 1.00 87.44 104 ASN A O 1
ATOM 837 N N . ALA A 1 105 ? 18.277 -6.031 -17.829 1.00 89.12 105 ALA A N 1
ATOM 838 C CA . ALA A 1 105 ? 18.170 -6.848 -19.038 1.00 89.12 105 ALA A CA 1
ATOM 839 C C . ALA A 1 105 ? 17.824 -6.027 -20.301 1.00 89.12 105 ALA A C 1
ATOM 841 O O . ALA A 1 105 ? 17.675 -6.599 -21.382 1.00 89.12 105 ALA A O 1
ATOM 842 N N . ARG A 1 106 ? 17.656 -4.704 -20.171 1.00 84.94 106 ARG A N 1
ATOM 843 C CA . ARG A 1 106 ? 17.297 -3.776 -21.251 1.00 84.94 106 ARG A CA 1
ATOM 844 C C . ARG A 1 106 ? 18.468 -2.867 -21.623 1.00 84.94 106 ARG A C 1
ATOM 846 O O . ARG A 1 106 ? 19.348 -2.640 -20.791 1.00 84.94 106 ARG A O 1
ATOM 853 N N . PRO A 1 107 ? 18.471 -2.318 -22.850 1.00 86.38 107 PRO A N 1
ATOM 854 C CA . PRO A 1 107 ? 19.418 -1.279 -23.233 1.00 86.38 107 PRO A CA 1
ATOM 855 C C . PRO A 1 107 ? 19.355 -0.066 -22.295 1.00 86.38 107 PRO A C 1
ATOM 857 O O . PRO A 1 107 ? 18.270 0.330 -21.871 1.00 86.38 107 PRO A O 1
ATOM 860 N N . GLU A 1 108 ? 20.504 0.561 -22.034 1.00 84.12 108 GLU A N 1
ATOM 861 C CA . GLU A 1 108 ? 20.627 1.694 -21.098 1.00 84.12 108 GLU A CA 1
ATOM 862 C C . GLU A 1 108 ? 19.698 2.869 -21.433 1.00 84.12 108 GLU A C 1
ATOM 864 O O . GLU A 1 108 ? 19.164 3.513 -20.536 1.00 84.12 108 GLU A O 1
ATOM 869 N N . TYR A 1 109 ? 19.419 3.107 -22.719 1.00 81.50 109 TYR A N 1
ATOM 870 C CA . TYR A 1 109 ? 18.532 4.193 -23.144 1.00 81.50 109 TYR A CA 1
ATOM 871 C C . TYR A 1 109 ? 17.069 4.019 -22.680 1.00 81.50 109 TYR A C 1
ATOM 873 O O . TYR A 1 109 ? 16.303 4.981 -22.707 1.00 81.50 109 TYR A O 1
ATOM 881 N N . GLU A 1 110 ? 16.655 2.814 -22.267 1.00 79.25 110 GLU A N 1
ATOM 882 C CA . GLU A 1 110 ? 15.319 2.555 -21.710 1.00 79.25 110 GLU A CA 1
ATOM 883 C C . GLU A 1 110 ? 15.266 2.738 -20.184 1.00 79.25 110 GLU A C 1
ATOM 885 O O . GLU A 1 110 ? 14.175 2.847 -19.615 1.00 79.25 110 GLU A O 1
ATOM 890 N N . HIS A 1 111 ? 16.416 2.769 -19.500 1.00 84.00 111 HIS A N 1
ATOM 891 C CA . HIS A 1 111 ? 16.482 2.729 -18.035 1.00 84.00 111 HIS A CA 1
ATOM 892 C C . HIS A 1 111 ? 15.812 3.943 -17.395 1.00 84.00 111 HIS A C 1
ATOM 894 O O . HIS A 1 111 ? 15.038 3.774 -16.453 1.00 84.00 111 HIS A O 1
ATOM 900 N N . ASP A 1 112 ? 16.019 5.140 -17.946 1.00 82.88 112 ASP A N 1
ATOM 901 C CA . ASP A 1 112 ? 15.419 6.379 -17.433 1.00 82.88 112 ASP A CA 1
ATOM 902 C C . ASP A 1 112 ? 13.886 6.354 -17.499 1.00 82.88 112 ASP A C 1
ATOM 904 O O . ASP A 1 112 ? 13.204 6.745 -16.547 1.00 82.88 112 ASP A O 1
ATOM 908 N N . ALA A 1 113 ? 13.320 5.837 -18.595 1.00 82.06 113 ALA A N 1
ATOM 909 C CA . ALA A 1 113 ? 11.873 5.711 -18.754 1.00 82.06 113 ALA A CA 1
ATOM 910 C C . ALA A 1 113 ? 11.288 4.695 -17.756 1.00 82.06 113 ALA A C 1
ATOM 912 O O . ALA A 1 113 ? 10.244 4.942 -17.143 1.00 82.06 113 ALA A O 1
ATOM 913 N N . ILE A 1 114 ? 11.979 3.567 -17.555 1.00 83.62 114 ILE A N 1
ATOM 914 C CA . ILE A 1 114 ? 11.599 2.531 -16.586 1.00 83.62 114 ILE A CA 1
ATOM 915 C C . ILE A 1 114 ? 11.671 3.086 -15.157 1.00 83.62 114 ILE A C 1
ATOM 917 O O . ILE A 1 114 ? 10.731 2.919 -14.377 1.00 83.62 114 ILE A O 1
ATOM 921 N N . PHE A 1 115 ? 12.750 3.787 -14.813 1.00 83.88 115 PHE A N 1
ATOM 922 C CA . PHE A 1 115 ? 12.937 4.372 -13.490 1.00 83.88 115 PHE A CA 1
ATOM 923 C C . PHE A 1 115 ? 11.917 5.480 -13.203 1.00 83.88 115 PHE A C 1
ATOM 925 O O . PHE A 1 115 ? 11.330 5.503 -12.122 1.00 83.88 115 PHE A O 1
ATOM 932 N N . SER A 1 116 ? 11.622 6.343 -14.179 1.00 83.19 116 SER A N 1
ATOM 933 C CA . SER A 1 116 ? 10.597 7.387 -14.058 1.00 83.19 116 SER A CA 1
ATOM 934 C C . SER A 1 116 ? 9.198 6.805 -13.810 1.00 83.19 116 SER A C 1
ATOM 936 O O . SER A 1 116 ? 8.463 7.264 -12.924 1.00 83.19 116 SER A O 1
ATOM 938 N N . LEU A 1 117 ? 8.837 5.737 -14.533 1.00 81.19 117 LEU A N 1
ATOM 939 C CA . LEU A 1 117 ? 7.571 5.039 -14.315 1.00 81.19 117 LEU A CA 1
ATOM 940 C C . LEU A 1 117 ? 7.531 4.385 -12.926 1.00 81.19 117 LEU A C 1
ATOM 942 O O . LEU A 1 117 ? 6.538 4.530 -12.208 1.00 81.19 117 LEU A O 1
ATOM 946 N N . TRP A 1 118 ? 8.625 3.745 -12.502 1.00 83.62 118 TRP A N 1
ATOM 947 C CA . TRP A 1 118 ? 8.743 3.183 -11.156 1.00 83.62 118 TRP A CA 1
ATOM 948 C C . TRP A 1 118 ? 8.594 4.244 -10.061 1.00 83.62 118 TRP A C 1
ATOM 950 O O . TRP A 1 118 ? 7.827 4.044 -9.118 1.00 83.62 118 TRP A O 1
ATOM 960 N N . GLN A 1 119 ? 9.285 5.381 -10.171 1.00 83.56 119 GLN A N 1
ATOM 961 C CA . GLN A 1 119 ? 9.186 6.484 -9.210 1.00 83.56 119 GLN A CA 1
ATOM 962 C C . GLN A 1 119 ? 7.758 7.021 -9.115 1.00 83.56 119 GLN A C 1
ATOM 964 O O . GLN A 1 119 ? 7.252 7.259 -8.018 1.00 83.56 119 GLN A O 1
ATOM 969 N N . THR A 1 120 ? 7.080 7.160 -10.255 1.00 82.12 120 THR A N 1
ATOM 970 C CA . THR A 1 120 ? 5.692 7.628 -10.299 1.00 82.12 120 THR A CA 1
ATOM 971 C C . THR A 1 120 ? 4.753 6.664 -9.573 1.00 82.12 120 THR A C 1
ATOM 973 O O . THR A 1 120 ? 3.922 7.093 -8.770 1.00 82.12 120 THR A O 1
ATOM 976 N N . ILE A 1 121 ? 4.891 5.362 -9.829 1.00 78.00 121 ILE A N 1
ATOM 977 C CA . ILE A 1 121 ? 4.049 4.321 -9.229 1.00 78.00 121 ILE A CA 1
ATOM 978 C C . ILE A 1 121 ? 4.340 4.183 -7.729 1.00 78.00 121 ILE A C 1
ATOM 980 O O . ILE A 1 121 ? 3.427 4.273 -6.907 1.00 78.00 121 ILE A O 1
ATOM 984 N N . SER A 1 122 ? 5.612 4.020 -7.360 1.00 80.69 122 SER A N 1
ATOM 985 C CA . SER A 1 122 ? 6.046 3.830 -5.970 1.00 80.69 122 SER A CA 1
ATOM 986 C C . SER A 1 122 ? 5.772 5.056 -5.099 1.00 80.69 122 SER A C 1
ATOM 988 O O . SER A 1 122 ? 5.225 4.909 -4.010 1.00 80.69 122 SER A O 1
ATOM 990 N N . GLY A 1 123 ? 6.046 6.274 -5.577 1.00 80.25 123 GLY A N 1
ATOM 991 C CA . GLY A 1 123 ? 5.767 7.503 -4.829 1.00 80.25 123 GLY A CA 1
ATOM 992 C C . GLY A 1 123 ? 4.278 7.675 -4.523 1.00 80.25 123 GLY A C 1
ATOM 993 O O . GLY A 1 123 ? 3.891 7.999 -3.398 1.00 80.25 123 GLY A O 1
ATOM 994 N N . ARG A 1 124 ? 3.409 7.382 -5.497 1.00 74.00 124 ARG A N 1
ATOM 995 C CA . ARG A 1 124 ? 1.954 7.431 -5.291 1.00 74.00 124 ARG A CA 1
ATOM 996 C C . ARG A 1 124 ? 1.468 6.334 -4.357 1.00 74.00 124 ARG A C 1
ATOM 998 O O . ARG A 1 124 ? 0.623 6.602 -3.505 1.00 74.00 124 ARG A O 1
ATOM 1005 N N . PHE A 1 125 ? 2.026 5.134 -4.468 1.00 76.44 125 PHE A N 1
ATOM 1006 C CA . PHE A 1 125 ? 1.709 4.052 -3.550 1.00 76.44 125 PHE A CA 1
ATOM 1007 C C . PHE A 1 125 ? 2.132 4.364 -2.109 1.00 76.44 125 PHE A C 1
ATOM 1009 O O . PHE A 1 125 ? 1.368 4.119 -1.180 1.00 76.44 125 PHE A O 1
ATOM 1016 N N . MET A 1 126 ? 3.293 4.988 -1.904 1.00 80.25 126 MET A N 1
ATOM 1017 C CA . MET A 1 126 ? 3.728 5.425 -0.575 1.00 80.25 126 MET A CA 1
ATOM 1018 C C . MET A 1 126 ? 2.794 6.490 0.012 1.00 80.25 126 MET A C 1
ATOM 1020 O O . MET A 1 126 ? 2.449 6.424 1.192 1.00 80.25 126 MET A O 1
ATOM 1024 N N . ASN A 1 127 ? 2.300 7.425 -0.805 1.00 79.06 127 ASN A N 1
ATOM 1025 C CA . ASN A 1 127 ? 1.278 8.387 -0.371 1.00 79.06 127 ASN A CA 1
ATOM 1026 C C . ASN A 1 127 ? -0.039 7.699 0.023 1.00 79.06 127 ASN A C 1
ATOM 1028 O O . ASN A 1 127 ? -0.671 8.063 1.020 1.00 79.06 127 ASN A O 1
ATOM 1032 N N . PHE A 1 128 ? -0.437 6.679 -0.734 1.00 76.75 128 PHE A N 1
ATOM 1033 C CA . PHE A 1 128 ? -1.594 5.845 -0.429 1.00 76.75 128 PHE A CA 1
ATOM 1034 C C . PHE A 1 128 ? -1.418 5.075 0.890 1.00 76.75 128 PHE A C 1
ATOM 1036 O O . PHE A 1 128 ? -2.287 5.146 1.760 1.00 76.75 128 PHE A O 1
ATOM 1043 N N . LEU A 1 129 ? -0.272 4.420 1.089 1.00 77.38 129 LEU A N 1
ATOM 1044 C CA . LEU A 1 129 ? 0.071 3.727 2.331 1.00 77.38 129 LEU A CA 1
ATOM 1045 C C . LEU A 1 129 ? 0.034 4.690 3.523 1.00 77.38 129 LEU A C 1
ATOM 1047 O O . LEU A 1 129 ? -0.595 4.389 4.535 1.00 77.38 129 LEU A O 1
ATOM 1051 N N . ASN A 1 130 ? 0.647 5.868 3.396 1.00 81.06 130 ASN A N 1
ATOM 1052 C CA . ASN A 1 130 ? 0.618 6.895 4.436 1.00 81.06 130 ASN A CA 1
ATOM 1053 C C . ASN A 1 130 ? -0.816 7.313 4.782 1.00 81.06 130 ASN A C 1
ATOM 1055 O O . ASN A 1 130 ? -1.147 7.460 5.959 1.00 81.06 130 ASN A O 1
ATOM 1059 N N . SER A 1 131 ? -1.684 7.435 3.775 1.00 79.81 131 SER A N 1
ATOM 1060 C CA . SER A 1 131 ? -3.101 7.747 3.979 1.00 79.81 131 SER A CA 1
ATOM 1061 C C . SER A 1 131 ? -3.822 6.631 4.739 1.00 79.81 131 SER A C 1
ATOM 1063 O O . SER A 1 131 ? -4.526 6.914 5.706 1.00 79.81 131 SER A O 1
ATOM 1065 N N . ILE A 1 132 ? -3.607 5.360 4.376 1.00 75.44 132 ILE A N 1
ATOM 1066 C CA . ILE A 1 132 ? -4.159 4.215 5.119 1.00 75.44 132 ILE A CA 1
ATOM 1067 C C . ILE A 1 132 ? -3.679 4.231 6.571 1.00 75.44 132 ILE A C 1
ATOM 1069 O O . ILE A 1 132 ? -4.491 4.140 7.490 1.00 75.44 132 ILE A O 1
ATOM 1073 N N . MET A 1 133 ? -2.373 4.387 6.790 1.00 80.25 133 MET A N 1
ATOM 1074 C CA . MET A 1 133 ? -1.780 4.404 8.129 1.00 80.25 133 MET A CA 1
ATOM 1075 C C . MET A 1 133 ? -2.349 5.539 8.983 1.00 80.25 133 MET A C 1
ATOM 1077 O O . MET A 1 133 ? -2.640 5.327 10.160 1.00 80.25 133 MET A O 1
ATOM 1081 N N . HIS A 1 134 ? -2.569 6.714 8.388 1.00 84.06 134 HIS A N 1
ATOM 1082 C CA . HIS A 1 134 ? -3.223 7.833 9.055 1.00 84.06 134 HIS A CA 1
ATOM 1083 C C . HIS A 1 134 ? -4.656 7.486 9.481 1.00 84.06 134 HIS A C 1
ATOM 1085 O O . HIS A 1 134 ? -5.029 7.693 10.635 1.00 84.06 134 HIS A O 1
ATOM 1091 N N . TRP A 1 135 ? -5.465 6.915 8.586 1.00 75.31 135 TRP A N 1
ATOM 1092 C CA . TRP A 1 135 ? -6.842 6.543 8.920 1.00 75.31 135 TRP A CA 1
ATOM 1093 C C . TRP A 1 135 ? -6.925 5.429 9.963 1.00 75.31 135 TRP A C 1
ATOM 1095 O O . TRP A 1 135 ? -7.816 5.466 10.809 1.00 75.31 135 TRP A O 1
ATOM 1105 N N . ILE A 1 136 ? -5.978 4.490 9.971 1.00 75.06 136 ILE A N 1
ATOM 1106 C CA . ILE A 1 136 ? -5.863 3.464 11.016 1.00 75.06 136 ILE A CA 1
ATOM 1107 C C . ILE A 1 136 ? -5.627 4.102 12.389 1.00 75.06 136 ILE A C 1
ATOM 1109 O O . ILE A 1 136 ? -6.245 3.696 13.374 1.00 75.06 136 ILE A O 1
ATOM 1113 N N . GLU A 1 137 ? -4.772 5.122 12.477 1.00 79.81 137 GLU A N 1
ATOM 1114 C CA . GLU A 1 137 ? -4.567 5.854 13.731 1.00 79.81 137 GLU A CA 1
ATOM 1115 C C . GLU A 1 137 ? -5.834 6.586 14.182 1.00 79.81 137 GLU A C 1
ATOM 1117 O O . GLU A 1 137 ? -6.160 6.580 15.372 1.00 79.81 137 GLU A O 1
ATOM 1122 N N . GLN A 1 138 ? -6.569 7.198 13.249 1.00 78.75 138 GLN A N 1
ATOM 1123 C CA . GLN A 1 138 ? -7.850 7.837 13.566 1.00 78.75 138 GLN A CA 1
ATOM 1124 C C . GLN A 1 138 ? -8.882 6.813 14.039 1.00 78.75 138 GLN A C 1
ATOM 1126 O O . GLN A 1 138 ? -9.603 7.078 15.000 1.00 78.75 138 GLN A O 1
ATOM 1131 N N . LEU A 1 139 ? -8.904 5.626 13.429 1.00 73.06 139 LEU A N 1
ATOM 1132 C CA . LEU A 1 139 ? -9.762 4.517 13.824 1.00 73.06 139 LEU A CA 1
ATOM 1133 C C . LEU A 1 139 ? -9.443 4.041 15.244 1.00 73.06 139 LEU A C 1
ATOM 1135 O O . LEU A 1 139 ? -10.350 3.932 16.067 1.00 73.06 139 LEU A O 1
ATOM 1139 N N . ALA A 1 140 ? -8.162 3.828 15.557 1.00 72.94 140 ALA A N 1
ATOM 1140 C CA . ALA A 1 140 ? -7.722 3.466 16.900 1.00 72.94 140 ALA A CA 1
ATOM 1141 C C . ALA A 1 140 ? -8.208 4.498 17.932 1.00 72.94 140 ALA A C 1
ATOM 1143 O O . ALA A 1 140 ? -8.870 4.145 18.908 1.00 72.94 140 ALA A O 1
ATOM 1144 N N . LYS A 1 141 ? -7.992 5.790 17.655 1.00 76.25 141 LYS A N 1
ATOM 1145 C CA . LYS A 1 141 ? -8.463 6.894 18.507 1.00 76.25 141 LYS A CA 1
ATOM 1146 C C . LYS A 1 141 ? -9.988 6.964 18.614 1.00 76.25 141 LYS A C 1
ATOM 1148 O O . LYS A 1 141 ? -10.495 7.355 19.661 1.00 76.25 141 LYS A O 1
ATOM 1153 N N . ALA A 1 142 ? -10.731 6.655 17.552 1.00 71.88 142 ALA A N 1
ATOM 1154 C CA . ALA A 1 142 ? -12.195 6.699 17.540 1.00 71.88 142 ALA A CA 1
ATOM 1155 C C . ALA A 1 142 ? -12.808 5.568 18.376 1.00 71.88 142 ALA A C 1
ATOM 1157 O O . ALA A 1 142 ? -13.711 5.804 19.172 1.00 71.88 142 ALA A O 1
ATOM 1158 N N . VAL A 1 143 ? -12.269 4.354 18.262 1.00 68.38 143 VAL A N 1
ATOM 1159 C CA . VAL A 1 143 ? -12.723 3.202 19.052 1.00 68.38 143 VAL A CA 1
ATOM 1160 C C . VAL A 1 143 ? -12.362 3.355 20.535 1.00 68.38 143 VAL A C 1
ATOM 1162 O O . VAL A 1 143 ? -13.176 3.018 21.394 1.00 68.38 143 VAL A O 1
ATOM 1165 N N . ILE A 1 144 ? -11.178 3.903 20.851 1.00 67.94 144 ILE A N 1
ATOM 1166 C CA . ILE A 1 144 ? -10.779 4.229 22.234 1.00 67.94 144 ILE A CA 1
ATOM 1167 C C . ILE A 1 144 ? -11.704 5.298 22.833 1.00 67.94 144 ILE A C 1
ATOM 1169 O O . ILE A 1 144 ? -12.039 5.221 24.013 1.00 67.94 144 ILE A O 1
ATOM 1173 N N . ARG A 1 145 ? -12.196 6.250 22.024 1.00 67.38 145 ARG A N 1
ATOM 1174 C CA . ARG A 1 145 ? -13.148 7.311 22.421 1.00 67.38 145 ARG A CA 1
ATOM 1175 C C . ARG A 1 145 ? -14.600 6.831 22.624 1.00 67.38 145 ARG A C 1
ATOM 1177 O O . ARG A 1 145 ? -15.542 7.592 22.447 1.00 67.38 145 ARG A O 1
ATOM 1184 N N . CYS A 1 146 ? -14.754 5.612 23.132 1.00 56.31 146 CYS A N 1
ATOM 1185 C CA . CYS A 1 146 ? -15.968 4.945 23.611 1.00 56.31 146 CYS A CA 1
ATOM 1186 C C . CYS A 1 146 ? -16.730 4.048 22.623 1.00 56.31 146 CYS A C 1
ATOM 1188 O O . CYS A 1 146 ? -17.503 4.459 21.751 1.00 56.31 146 CYS A O 1
ATOM 1190 N N . ILE A 1 147 ? -16.610 2.765 22.961 1.00 58.03 147 ILE A N 1
ATOM 1191 C CA . ILE A 1 147 ? -17.466 1.619 22.674 1.00 58.03 147 ILE A CA 1
ATOM 1192 C C . ILE A 1 147 ? -18.937 1.977 22.971 1.00 58.03 147 ILE A C 1
ATOM 1194 O O . ILE A 1 147 ? -19.363 1.988 24.120 1.00 58.03 147 ILE A O 1
ATOM 1198 N N . GLN A 1 148 ? -19.674 2.309 21.902 1.00 52.44 148 GLN A N 1
ATOM 1199 C CA . GLN A 1 148 ? -21.134 2.249 21.654 1.00 52.44 148 GLN A CA 1
ATOM 1200 C C . GLN A 1 148 ? -21.652 3.483 20.895 1.00 52.44 148 GLN A C 1
ATOM 1202 O O . GLN A 1 148 ? -22.409 3.304 19.946 1.00 52.44 148 GLN A O 1
ATOM 1207 N N . ARG A 1 149 ? -21.217 4.712 21.225 1.00 55.19 149 ARG A N 1
ATOM 1208 C CA . ARG A 1 149 ? -21.654 5.935 20.506 1.00 55.19 149 ARG A CA 1
ATOM 1209 C C . ARG A 1 149 ? -20.858 6.221 19.227 1.00 55.19 149 ARG A C 1
ATOM 1211 O O . ARG A 1 149 ? -21.432 6.731 18.273 1.00 55.19 149 ARG A O 1
ATOM 1218 N N . ALA A 1 150 ? -19.581 5.839 19.167 1.00 62.91 150 ALA A N 1
ATOM 1219 C CA . ALA A 1 150 ? -18.692 6.165 18.045 1.00 62.91 150 ALA A CA 1
ATOM 1220 C C . ALA A 1 150 ? -18.660 5.111 16.916 1.00 62.91 150 ALA A C 1
ATOM 1222 O O . ALA A 1 150 ? -17.866 5.224 15.987 1.00 62.91 150 ALA A O 1
ATOM 1223 N N . TRP A 1 151 ? -19.508 4.072 16.950 1.00 66.19 151 TRP A N 1
ATOM 1224 C CA . TRP A 1 151 ? -19.458 3.000 15.940 1.00 66.19 151 TRP A CA 1
ATOM 1225 C C . TRP A 1 151 ? -19.727 3.502 14.514 1.00 66.19 151 TRP A C 1
ATOM 1227 O O . TRP A 1 151 ? -19.099 3.036 13.566 1.00 66.19 151 TRP A O 1
ATOM 1237 N N . ASN A 1 152 ? -20.607 4.494 14.365 1.00 70.94 152 ASN A N 1
ATOM 1238 C CA . ASN A 1 152 ? -20.873 5.121 13.071 1.00 70.94 152 ASN A CA 1
ATOM 1239 C C . ASN A 1 152 ? -19.631 5.856 12.530 1.00 70.94 152 ASN A C 1
ATOM 1241 O O . ASN A 1 152 ? -19.374 5.822 11.329 1.00 70.94 152 ASN A O 1
ATOM 1245 N N . GLU A 1 153 ? -18.814 6.459 13.403 1.00 71.75 153 GLU A N 1
ATOM 1246 C CA . GLU A 1 153 ? -17.546 7.082 13.000 1.00 71.75 153 GLU A CA 1
ATOM 1247 C C . GLU A 1 153 ? -16.520 6.031 12.569 1.00 71.75 153 GLU A C 1
ATOM 1249 O O . GLU A 1 153 ? -15.879 6.181 11.532 1.00 71.75 153 GLU A O 1
ATOM 1254 N N . VAL A 1 154 ? -16.410 4.928 13.315 1.00 71.94 154 VAL A N 1
ATOM 1255 C CA . VAL A 1 154 ? -15.538 3.789 12.977 1.00 71.94 154 VAL A CA 1
ATOM 1256 C C . VAL A 1 154 ? -15.895 3.221 11.600 1.00 71.94 154 VAL A C 1
ATOM 1258 O O . VAL A 1 154 ? -15.010 3.020 10.770 1.00 71.94 154 VAL A O 1
ATOM 1261 N N . GLN A 1 155 ? -17.187 3.026 11.319 1.00 71.44 155 GLN A N 1
ATOM 1262 C CA . GLN A 1 155 ? -17.652 2.598 9.997 1.00 71.44 155 GLN A CA 1
ATOM 1263 C C . GLN A 1 155 ? -17.343 3.625 8.903 1.00 71.44 155 GLN A C 1
ATOM 1265 O O . GLN A 1 155 ? -16.893 3.232 7.827 1.00 71.44 155 GLN A O 1
ATOM 1270 N N . SER A 1 156 ? -17.519 4.923 9.174 1.00 78.88 156 SER A N 1
ATOM 1271 C CA . SER A 1 156 ? -17.157 5.984 8.226 1.00 78.88 156 SER A CA 1
ATOM 1272 C C . SER A 1 156 ? -15.663 5.960 7.890 1.00 78.88 156 SER A C 1
ATOM 1274 O O . SER A 1 156 ? -15.294 6.104 6.727 1.00 78.88 156 SER A O 1
ATOM 1276 N N . TYR A 1 157 ? -14.784 5.713 8.865 1.00 76.50 157 TYR A N 1
ATOM 1277 C CA . TYR A 1 157 ? -13.350 5.592 8.599 1.00 76.50 157 TYR A CA 1
ATOM 1278 C C . TYR A 1 157 ? -13.013 4.359 7.755 1.00 76.50 157 TYR A C 1
ATOM 1280 O O . TYR A 1 157 ? -12.218 4.476 6.827 1.00 76.50 157 TYR A O 1
ATOM 1288 N N . PHE A 1 158 ? -13.649 3.206 7.988 1.00 75.81 158 PHE A N 1
ATOM 1289 C CA . PHE A 1 158 ? -13.475 2.045 7.105 1.00 75.81 158 PHE A CA 1
ATOM 1290 C C . PHE A 1 158 ? -13.965 2.311 5.681 1.00 75.81 158 PHE A C 1
ATOM 1292 O O . PHE A 1 158 ? -13.306 1.901 4.726 1.00 75.81 158 PHE A O 1
ATOM 1299 N N . GLN A 1 159 ? -15.079 3.028 5.521 1.00 79.38 159 GLN A N 1
ATOM 1300 C CA . GLN A 1 159 ? -15.551 3.462 4.205 1.00 79.38 159 GLN A CA 1
ATOM 1301 C C . GLN A 1 159 ? -14.529 4.371 3.520 1.00 79.38 159 GLN A C 1
ATOM 1303 O O . GLN A 1 159 ? -14.143 4.076 2.395 1.00 79.38 159 GLN A O 1
ATOM 1308 N N . LYS A 1 160 ? -13.990 5.381 4.215 1.00 80.38 160 LYS A N 1
ATOM 1309 C CA . LYS A 1 160 ? -12.934 6.256 3.673 1.00 80.38 160 LYS A CA 1
ATOM 1310 C C . LYS A 1 160 ? -11.689 5.477 3.262 1.00 80.38 160 LYS A C 1
ATOM 1312 O O . LYS A 1 160 ? -11.138 5.717 2.193 1.00 80.38 160 LYS A O 1
ATOM 1317 N N . ILE A 1 161 ? -11.252 4.517 4.078 1.00 74.62 161 ILE A N 1
ATOM 1318 C CA . ILE A 1 161 ? -10.115 3.659 3.729 1.00 74.62 161 ILE A CA 1
ATOM 1319 C C . ILE A 1 161 ? -10.422 2.863 2.452 1.00 74.62 161 ILE A C 1
ATOM 1321 O O . ILE A 1 161 ? -9.595 2.825 1.543 1.00 74.62 161 ILE A O 1
ATOM 1325 N N . ARG A 1 162 ? -11.619 2.271 2.341 1.00 72.50 162 ARG A N 1
ATOM 1326 C CA . ARG A 1 162 ? -12.045 1.529 1.144 1.00 72.50 162 ARG A CA 1
ATOM 1327 C C . ARG A 1 162 ? -12.162 2.415 -0.093 1.00 72.50 162 ARG A C 1
ATOM 1329 O O . ARG A 1 162 ? -11.746 1.986 -1.164 1.00 72.50 162 ARG A O 1
ATOM 1336 N N . GLU A 1 163 ? -12.684 3.629 0.040 1.00 78.81 163 GLU A N 1
ATOM 1337 C CA . GLU A 1 163 ? -12.750 4.617 -1.042 1.00 78.81 163 GLU A CA 1
ATOM 1338 C C . GLU A 1 163 ? -11.351 4.965 -1.543 1.00 78.81 163 GLU A C 1
ATOM 1340 O O . GLU A 1 163 ? -11.100 4.917 -2.743 1.00 78.81 163 GLU A O 1
ATOM 1345 N N . ILE A 1 164 ? -10.411 5.228 -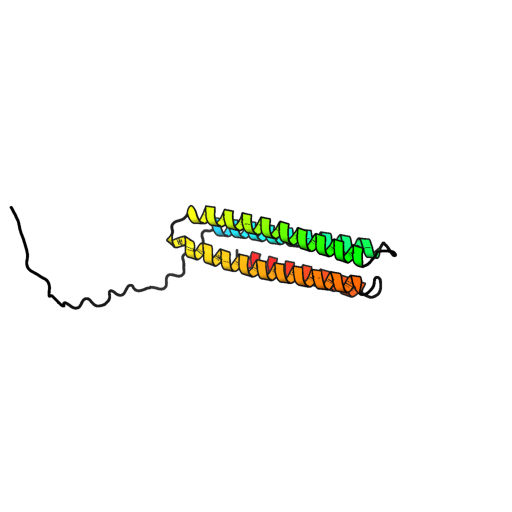0.633 1.00 70.38 164 ILE A N 1
ATOM 1346 C CA . ILE A 1 164 ? -9.015 5.513 -0.976 1.00 70.38 164 ILE A CA 1
ATOM 1347 C C . ILE A 1 164 ? -8.369 4.306 -1.674 1.00 70.38 164 ILE A C 1
ATOM 1349 O O . ILE A 1 164 ? -7.668 4.486 -2.671 1.00 70.38 164 ILE A O 1
ATOM 1353 N N . CYS A 1 165 ? -8.652 3.076 -1.226 1.00 68.38 165 CYS A N 1
ATOM 1354 C CA . CYS A 1 165 ? -8.243 1.859 -1.936 1.00 68.38 165 CYS A CA 1
ATOM 1355 C C . CYS A 1 165 ? -8.855 1.785 -3.343 1.00 68.38 165 CYS A C 1
ATOM 1357 O O . CYS A 1 165 ? -8.162 1.430 -4.294 1.00 68.38 165 CYS A O 1
ATOM 1359 N N . GLY A 1 166 ? -10.129 2.148 -3.494 1.00 69.88 166 GLY A N 1
ATOM 1360 C CA . GLY A 1 166 ? -10.821 2.219 -4.781 1.00 69.88 166 GLY A CA 1
ATOM 1361 C C . GLY A 1 166 ? -10.186 3.230 -5.734 1.00 69.88 166 GLY A C 1
ATOM 1362 O O . GLY A 1 166 ? -9.867 2.883 -6.868 1.00 69.88 166 GLY A O 1
ATOM 1363 N N . PHE A 1 167 ? -9.917 4.451 -5.264 1.00 68.88 167 PHE A N 1
ATOM 1364 C CA . PHE A 1 167 ? -9.247 5.488 -6.051 1.00 68.88 167 PHE A CA 1
ATOM 1365 C C . PHE A 1 167 ? -7.853 5.059 -6.501 1.00 68.88 167 PHE A C 1
ATOM 1367 O O . PHE A 1 167 ? -7.504 5.234 -7.668 1.00 68.88 167 PHE A O 1
ATOM 1374 N N . ALA A 1 168 ? -7.069 4.459 -5.604 1.00 62.88 168 ALA A N 1
ATOM 1375 C CA . ALA A 1 168 ? -5.749 3.949 -5.947 1.00 62.88 168 ALA A CA 1
ATOM 1376 C C . ALA A 1 168 ? -5.825 2.799 -6.973 1.00 62.88 168 ALA A C 1
ATOM 1378 O O . ALA A 1 168 ? -5.033 2.788 -7.912 1.00 62.88 168 ALA A O 1
ATOM 1379 N N . MET A 1 169 ? -6.814 1.898 -6.880 1.00 63.34 169 MET A N 1
ATOM 1380 C CA . MET A 1 169 ? -7.035 0.841 -7.882 1.00 63.34 169 MET A CA 1
ATOM 1381 C C . MET A 1 169 ? -7.441 1.400 -9.251 1.00 63.34 169 MET A C 1
ATOM 1383 O O . MET A 1 169 ? -6.875 0.988 -10.263 1.00 63.34 169 MET A O 1
ATOM 1387 N N . CYS A 1 170 ? -8.384 2.347 -9.300 1.00 65.38 170 CYS A N 1
ATOM 1388 C CA . CYS A 1 170 ? -8.798 2.995 -10.549 1.00 65.38 170 CYS A CA 1
ATOM 1389 C C . CYS A 1 170 ? -7.636 3.755 -11.196 1.00 65.38 170 CYS A C 1
ATOM 1391 O O . CYS A 1 170 ? -7.481 3.728 -12.412 1.00 65.38 170 CYS A O 1
ATOM 1393 N N . PHE A 1 171 ? -6.791 4.395 -10.387 1.00 61.38 171 PHE A N 1
ATOM 1394 C CA . PHE A 1 171 ? -5.629 5.121 -10.882 1.00 61.38 171 PHE A CA 1
ATOM 1395 C C . PHE A 1 171 ? -4.537 4.186 -11.416 1.00 61.38 171 PHE A C 1
ATOM 1397 O O . PHE A 1 171 ? -4.055 4.402 -12.523 1.00 61.38 171 PHE A O 1
ATOM 1404 N N . VAL A 1 172 ? -4.178 3.123 -10.683 1.00 59.44 172 VAL A N 1
ATOM 1405 C CA . VAL A 1 172 ? -3.250 2.086 -11.176 1.00 59.44 172 VAL A CA 1
ATOM 1406 C C . VAL A 1 172 ? -3.778 1.483 -12.475 1.00 59.44 172 VAL A C 1
ATOM 1408 O O . VAL A 1 172 ? -3.027 1.359 -13.433 1.00 59.44 172 VAL A O 1
ATOM 1411 N N . SER A 1 173 ? -5.078 1.196 -12.549 1.00 60.75 173 SER A N 1
ATOM 1412 C CA . SER A 1 173 ? -5.715 0.683 -13.769 1.00 60.75 173 SER A CA 1
ATOM 1413 C C . SER A 1 173 ? -5.739 1.688 -14.925 1.00 60.75 173 SER A C 1
ATOM 1415 O O . SER A 1 173 ? -5.933 1.270 -16.052 1.00 60.75 173 SER A O 1
ATOM 1417 N N . GLY A 1 174 ? -5.569 2.991 -14.670 1.00 54.12 174 GLY A N 1
ATOM 1418 C CA . GLY A 1 174 ? -5.460 4.023 -15.708 1.00 54.12 174 GLY A CA 1
ATOM 1419 C C . GLY A 1 174 ? -4.023 4.314 -16.159 1.00 54.12 174 GLY A C 1
ATOM 1420 O O . GLY A 1 174 ? -3.830 5.002 -17.158 1.00 54.12 174 GLY A O 1
ATOM 1421 N N . LEU A 1 175 ? -3.009 3.822 -15.433 1.00 60.75 175 LEU A N 1
ATOM 1422 C CA . LEU A 1 175 ? -1.594 3.919 -15.824 1.00 60.75 175 LEU A CA 1
ATOM 1423 C C . LEU A 1 175 ? -1.160 2.818 -16.811 1.00 60.75 175 LEU A C 1
ATOM 1425 O O . LEU A 1 175 ? -0.087 2.932 -17.417 1.00 60.75 175 LEU A O 1
ATOM 1429 N N . PHE A 1 176 ? -1.963 1.761 -16.938 1.00 60.78 176 PHE A N 1
ATOM 1430 C CA . PHE A 1 176 ? -1.696 0.551 -17.717 1.00 60.78 176 PHE A CA 1
ATOM 1431 C C . PHE A 1 176 ? -2.851 0.250 -18.661 1.00 60.78 176 PHE A C 1
ATOM 1433 O O . PHE A 1 176 ? -2.555 -0.289 -19.748 1.00 60.78 176 PHE A O 1
#

pLDDT: mean 70.9, std 16.47, range [30.73, 89.12]

Sequence (176 aa):
MSSVYQPYAGYMNHEPSNYAYSHYSAPPVAPDIRAAMKAISDRWMEQAKLGVDRMQADAESMKRNRNTNPSAFEQRMNQHKRQLKGEMDSVINRGYESIIHKANARPEYEHDAIFSLWQTISGRFMNFLNSIMHWIEQLAKAVIRCIQRAWNEVQSYFQKIREICGFAMCFVSGLF